Protein AF-A0A7W1YRI6-F1 (afdb_monomer)

Foldseek 3Di:
DVVVVVVVVVVVVLVVLVVLLVCCVVPVVVQDLVNLLVLLLVLLVVDDLVLQLVLQLVLLVPDDLVLLLVLLVLLVVLCVDPVFQAPLNDPPDDSSRCSHSNNSSSSLSRCCVRPVVCLCSSLVDPSSSSSSSSSSSSSSVVVSVVVVD

pLDDT: mean 86.45, std 10.52, range [52.06, 96.81]

Radius of gyration: 15.89 Å; Cα contacts (8 Å, |Δi|>4): 171; chains: 1; bounding box: 41×39×46 Å

Solvent-accessible surface area (backbone atoms only — not comparable to full-atom values): 7850 Å² total; per-residue (Å²): 130,63,69,62,58,53,52,55,50,53,61,48,48,55,53,49,36,50,51,51,31,50,45,40,73,75,37,59,82,77,52,48,69,67,56,23,56,48,47,24,52,61,43,54,75,72,42,53,72,68,56,43,24,52,18,32,24,57,22,43,62,73,47,54,71,70,52,31,40,53,46,34,48,34,45,51,50,46,44,69,35,91,88,40,76,40,78,70,59,69,92,90,57,53,70,72,56,38,28,33,31,69,47,43,10,51,37,48,43,47,32,51,72,66,21,57,79,47,42,59,68,50,30,66,48,76,64,35,40,56,29,38,33,38,19,24,31,45,46,35,54,50,56,55,53,69,71,77,111

Mean predicted aligned error: 6.19 Å

Sequence (149 aa):
MDRLAQFLGQGNNQQQYQDFSQRYQQDPNSISDQEAAQRYRELASQASPQDLDQAHQQAFSQMPDQQRQQLAQQFQQAHQDPNIPWSGYPQNMTPQQAAQPQQLSQMATQAAQQAPSAVGSIFGSTGGKLAMAGAAAFLASKFLSNQNG

Structure (mmCIF, N/CA/C/O backbone):
data_AF-A0A7W1YRI6-F1
#
_entry.id   AF-A0A7W1YRI6-F1
#
loop_
_atom_site.group_PDB
_atom_site.id
_atom_site.type_symbol
_atom_site.label_atom_id
_atom_site.label_alt_id
_atom_site.label_comp_id
_atom_site.label_asym_id
_atom_site.label_entity_id
_atom_site.label_seq_id
_atom_site.pdbx_PDB_ins_code
_atom_site.Cartn_x
_atom_site.Cartn_y
_atom_site.Cartn_z
_atom_site.occupancy
_atom_site.B_iso_or_equiv
_atom_site.auth_seq_id
_atom_site.auth_comp_id
_atom_site.auth_asym_id
_atom_site.auth_atom_id
_atom_site.pdbx_PDB_model_num
ATOM 1 N N . MET A 1 1 ? -13.968 -27.338 19.646 1.00 52.06 1 MET A N 1
ATOM 2 C CA . MET A 1 1 ? -14.296 -26.103 20.406 1.00 52.06 1 MET A CA 1
ATOM 3 C C . MET A 1 1 ? -14.071 -24.856 19.531 1.00 52.06 1 MET A C 1
ATOM 5 O O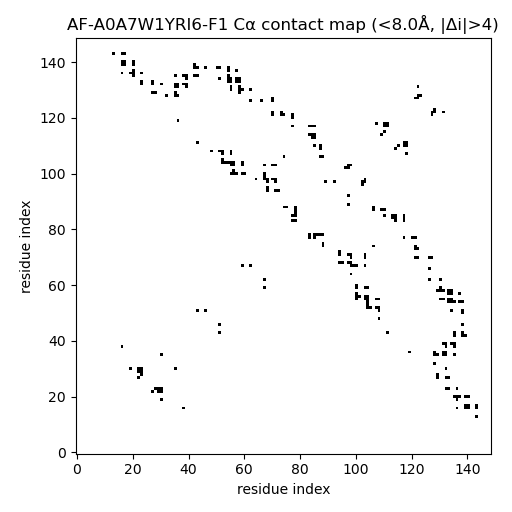 . MET A 1 1 ? -13.871 -23.761 20.032 1.00 52.06 1 MET A O 1
ATOM 9 N N . ASP A 1 2 ? -14.166 -24.995 18.206 1.00 62.03 2 ASP A N 1
ATOM 10 C CA . ASP A 1 2 ? -13.524 -24.079 17.249 1.00 62.03 2 ASP A CA 1
ATOM 11 C C . ASP A 1 2 ? -14.432 -22.952 16.736 1.00 62.03 2 ASP A C 1
ATOM 13 O O . ASP A 1 2 ? -13.959 -21.934 16.243 1.00 62.03 2 ASP A O 1
ATOM 17 N N . ARG A 1 3 ? -15.752 -23.079 16.910 1.00 62.38 3 ARG A N 1
ATOM 18 C CA . ARG A 1 3 ? -16.723 -22.077 16.431 1.00 62.38 3 ARG A CA 1
ATOM 19 C C . ARG A 1 3 ? -16.761 -20.806 17.286 1.00 62.38 3 ARG A C 1
ATOM 21 O O . ARG A 1 3 ? -17.119 -19.749 16.782 1.00 62.38 3 ARG A O 1
ATOM 28 N N . LEU A 1 4 ? -16.361 -20.897 18.556 1.00 61.34 4 LEU A N 1
ATOM 29 C CA . LEU A 1 4 ? -16.308 -19.751 19.471 1.00 61.34 4 LEU A CA 1
ATOM 30 C C . LEU A 1 4 ? -15.085 -18.860 19.194 1.00 61.34 4 LEU A C 1
ATOM 32 O O . LEU A 1 4 ? -15.207 -17.640 19.221 1.00 61.34 4 LEU A O 1
ATOM 36 N N . ALA A 1 5 ? -13.936 -19.455 18.847 1.00 58.41 5 ALA A N 1
ATOM 37 C CA . ALA A 1 5 ? -12.730 -18.719 18.458 1.00 58.41 5 ALA A CA 1
ATOM 38 C C . ALA A 1 5 ? -12.899 -17.999 17.108 1.00 58.41 5 ALA A C 1
ATOM 40 O O . ALA A 1 5 ? -12.434 -16.875 16.941 1.00 58.41 5 ALA A O 1
ATOM 41 N N . GLN A 1 6 ? -13.619 -18.614 16.167 1.00 54.41 6 GLN A N 1
ATOM 42 C CA . GLN A 1 6 ? -13.890 -18.031 14.853 1.00 54.41 6 GLN A CA 1
ATOM 43 C C . GLN A 1 6 ? -14.874 -16.847 14.922 1.00 54.41 6 GLN A C 1
ATOM 45 O O . GLN A 1 6 ? -14.684 -15.857 14.221 1.00 54.41 6 GLN A O 1
ATOM 50 N N . PHE A 1 7 ? -15.865 -16.897 15.822 1.00 54.06 7 PHE A N 1
ATOM 51 C CA . PHE A 1 7 ? -16.789 -15.782 16.062 1.00 54.06 7 PHE A CA 1
ATOM 52 C C . PHE A 1 7 ? -16.119 -14.616 16.814 1.00 54.06 7 PHE A C 1
ATOM 54 O O . PHE A 1 7 ? -16.311 -13.458 16.444 1.00 54.06 7 PHE A O 1
ATOM 61 N N . LEU A 1 8 ? -15.260 -14.904 17.808 1.00 57.44 8 LEU A N 1
ATOM 62 C CA . LEU A 1 8 ? -14.449 -13.870 18.471 1.00 57.44 8 LEU A CA 1
ATOM 63 C C . LEU A 1 8 ? -13.420 -13.237 17.521 1.00 57.44 8 LEU A C 1
ATOM 65 O O . LEU A 1 8 ? -13.179 -12.037 17.604 1.00 57.44 8 LEU A O 1
ATOM 69 N N . GLY A 1 9 ? -12.825 -14.019 16.616 1.00 56.84 9 GLY A N 1
ATOM 70 C CA . GLY A 1 9 ? -11.873 -13.518 15.622 1.00 56.84 9 GLY A CA 1
ATOM 71 C C . GLY A 1 9 ? -12.521 -12.604 14.580 1.00 56.84 9 GLY A C 1
ATOM 72 O O . GLY A 1 9 ? -11.946 -11.580 14.226 1.00 56.84 9 GLY A O 1
ATOM 73 N N . GLN A 1 10 ? -13.738 -12.919 14.126 1.00 56.53 10 GLN A N 1
ATOM 74 C CA . GLN A 1 10 ? -14.424 -12.145 13.087 1.00 56.53 10 GLN A CA 1
ATOM 75 C C . GLN A 1 10 ? -14.938 -10.783 13.588 1.00 56.53 10 GLN A C 1
ATOM 77 O O . GLN A 1 10 ? -14.731 -9.777 12.910 1.00 56.53 10 GLN A O 1
ATOM 82 N N . GLY A 1 11 ? -15.521 -10.727 14.793 1.00 59.94 11 GLY A N 1
ATOM 83 C CA . GLY A 1 11 ? -15.928 -9.458 15.417 1.00 59.94 11 GLY A CA 1
ATOM 84 C C . GLY A 1 11 ? -14.739 -8.564 15.792 1.00 59.94 11 GLY A C 1
ATOM 85 O O . GLY A 1 11 ? -14.805 -7.344 15.656 1.00 59.94 11 GLY A O 1
ATOM 86 N N . ASN A 1 12 ? -13.614 -9.169 16.185 1.00 72.25 12 ASN A N 1
ATOM 87 C CA . ASN A 1 12 ? -12.369 -8.453 16.467 1.00 72.25 12 ASN A CA 1
ATOM 88 C C . ASN A 1 12 ? -11.737 -7.881 15.180 1.00 72.25 12 ASN A C 1
ATOM 90 O O . ASN A 1 12 ? -11.271 -6.744 15.168 1.00 72.25 12 ASN A O 1
ATOM 94 N N . ASN A 1 13 ? -11.788 -8.614 14.063 1.00 79.69 13 ASN A N 1
ATOM 95 C CA . ASN A 1 13 ? -11.229 -8.146 12.791 1.00 79.69 13 ASN A CA 1
ATOM 96 C C . ASN A 1 13 ? -11.964 -6.919 12.232 1.00 79.69 13 ASN A C 1
ATOM 98 O O . ASN A 1 13 ? -11.316 -6.000 11.739 1.00 79.69 13 ASN A O 1
ATOM 102 N N . GLN A 1 14 ? -13.296 -6.853 12.345 1.00 84.12 14 GLN A N 1
ATOM 103 C CA . GLN A 1 14 ? -14.052 -5.668 11.918 1.00 84.12 14 GLN A CA 1
ATOM 104 C C . GLN A 1 14 ? -13.648 -4.414 12.705 1.00 84.12 14 GLN A C 1
ATOM 106 O O . GLN A 1 14 ? -13.388 -3.371 12.105 1.00 84.12 14 GLN A O 1
ATOM 111 N N . GLN A 1 15 ? -13.545 -4.523 14.034 1.00 87.88 15 GLN A N 1
ATOM 112 C CA . GLN A 1 15 ? -13.106 -3.417 14.891 1.00 87.88 15 GLN A CA 1
ATOM 113 C C . GLN A 1 15 ? -11.680 -2.974 14.549 1.00 87.88 15 GLN A C 1
ATOM 115 O O . GLN A 1 15 ? -11.409 -1.779 14.456 1.00 87.88 15 GLN A O 1
ATOM 120 N N . GLN A 1 16 ? -10.785 -3.927 14.285 1.00 90.38 16 GLN A N 1
ATOM 121 C CA . GLN A 1 16 ? -9.415 -3.640 13.866 1.00 90.38 16 GLN A CA 1
ATOM 122 C C . GLN A 1 16 ? -9.332 -2.934 12.506 1.00 90.38 16 GLN A C 1
ATOM 124 O O . GLN A 1 16 ? -8.520 -2.029 12.338 1.00 90.38 16 GLN A O 1
ATOM 129 N N . TYR A 1 17 ? -10.155 -3.322 11.527 1.00 92.69 17 TYR A N 1
ATOM 130 C CA . TYR A 1 17 ? -10.203 -2.648 10.224 1.00 92.69 17 TYR A CA 1
ATOM 131 C C . TYR A 1 17 ? -10.761 -1.232 10.335 1.00 92.69 17 TYR A C 1
ATOM 133 O O . TYR A 1 17 ? -10.270 -0.321 9.665 1.00 92.69 17 TYR A O 1
ATOM 141 N N . GLN A 1 18 ? -11.751 -1.037 11.206 1.00 92.25 18 GLN A N 1
ATOM 142 C CA . GLN A 1 18 ? -12.295 0.279 11.495 1.00 92.25 18 GLN A CA 1
ATOM 143 C C . GLN A 1 18 ? -11.234 1.181 12.140 1.00 92.25 18 GLN A C 1
ATOM 145 O O . GLN A 1 18 ? -10.978 2.257 11.602 1.00 92.25 18 GLN A O 1
ATOM 150 N N . ASP A 1 19 ? -10.568 0.724 13.207 1.00 94.06 19 ASP A N 1
ATOM 151 C CA . ASP A 1 19 ? -9.467 1.445 13.871 1.00 94.06 19 ASP A CA 1
ATOM 152 C C . ASP A 1 19 ? -8.352 1.811 12.884 1.00 94.06 19 ASP A C 1
ATOM 154 O O . ASP A 1 19 ? -7.983 2.979 12.757 1.00 94.06 19 ASP A O 1
ATOM 158 N N . PHE A 1 20 ? -7.886 0.833 12.104 1.00 94.56 20 PHE A N 1
ATOM 159 C CA . PHE A 1 20 ? -6.854 1.037 11.093 1.00 94.56 20 PHE A CA 1
ATOM 160 C C . PHE A 1 20 ? -7.246 2.116 10.075 1.00 94.56 20 PHE A C 1
ATOM 162 O O . PHE A 1 20 ? -6.470 3.035 9.810 1.00 94.56 20 PHE A O 1
ATOM 169 N N . SER A 1 21 ? -8.460 2.031 9.516 1.00 93.12 21 SER A N 1
ATOM 170 C CA . SER A 1 21 ? -8.941 3.000 8.524 1.00 93.12 21 SER A CA 1
ATOM 171 C C . SER A 1 21 ? -9.062 4.414 9.103 1.00 93.12 21 SER A C 1
ATOM 173 O O . SER A 1 21 ? -8.704 5.379 8.430 1.00 93.12 21 SER A O 1
ATOM 175 N N . GLN A 1 22 ? -9.500 4.542 10.360 1.00 94.12 22 GLN A N 1
ATOM 176 C CA . GLN A 1 22 ? -9.627 5.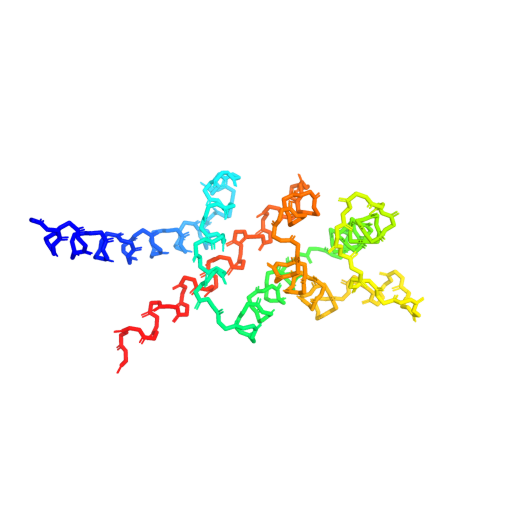825 11.053 1.00 94.12 22 GLN A CA 1
ATOM 177 C C . GLN A 1 22 ? -8.260 6.435 11.354 1.00 94.12 22 GLN A C 1
ATOM 179 O O . GLN A 1 22 ? -8.035 7.606 11.051 1.00 94.12 22 GLN A O 1
ATOM 184 N N . ARG A 1 23 ? -7.331 5.641 11.895 1.00 94.75 23 ARG A N 1
ATOM 185 C CA . ARG A 1 23 ? -5.958 6.079 12.172 1.00 94.75 23 ARG A CA 1
ATOM 186 C C . ARG A 1 23 ? -5.242 6.507 10.901 1.00 94.75 23 ARG A C 1
ATOM 188 O O . ARG A 1 23 ? -4.637 7.572 10.891 1.00 94.75 23 ARG A O 1
ATOM 195 N N . TYR A 1 24 ? -5.385 5.747 9.814 1.00 92.56 24 TYR A N 1
ATOM 196 C CA . TYR A 1 24 ? -4.821 6.126 8.520 1.00 92.56 24 TYR A CA 1
ATOM 197 C C . TYR A 1 24 ? -5.380 7.462 8.010 1.00 92.56 24 TYR A C 1
ATOM 199 O O . TYR A 1 24 ? -4.625 8.284 7.504 1.00 92.56 24 TYR A O 1
ATOM 207 N N . GLN A 1 25 ? -6.687 7.702 8.150 1.00 91.31 25 GLN A N 1
ATOM 208 C CA . GLN A 1 25 ? -7.305 8.968 7.734 1.00 91.31 25 GLN A CA 1
ATOM 209 C C . GLN A 1 25 ? -6.859 10.163 8.588 1.00 91.31 25 GLN A C 1
ATOM 211 O O . GLN A 1 25 ? -6.743 11.269 8.065 1.00 91.31 25 GLN A O 1
ATOM 216 N N . GLN A 1 26 ? -6.638 9.958 9.889 1.00 93.62 26 GLN A N 1
ATOM 217 C CA . GLN A 1 26 ? -6.194 11.011 10.808 1.00 93.62 26 GLN A CA 1
ATOM 218 C C . GLN A 1 26 ? -4.710 11.340 10.627 1.00 93.62 26 GLN A C 1
ATOM 220 O O . GLN A 1 26 ? -4.345 12.507 10.506 1.00 93.62 26 GLN A O 1
ATOM 225 N N . ASP A 1 27 ? -3.866 10.311 10.612 1.00 92.06 27 ASP A N 1
ATOM 226 C CA . ASP A 1 27 ? -2.432 10.419 10.382 1.00 92.06 27 ASP A CA 1
ATOM 227 C C . ASP A 1 27 ? -1.916 9.138 9.706 1.00 92.06 27 ASP A C 1
ATOM 229 O O . ASP A 1 27 ? -1.678 8.130 10.382 1.00 92.06 27 ASP A O 1
ATOM 233 N N . PRO A 1 28 ? -1.677 9.163 8.382 1.00 88.56 28 PRO A N 1
ATOM 234 C CA . PRO A 1 28 ? -1.107 8.034 7.653 1.00 88.56 28 PRO A CA 1
ATOM 235 C C . PRO A 1 28 ? 0.226 7.533 8.222 1.00 88.56 28 PRO A C 1
ATOM 237 O O . PRO A 1 28 ? 0.541 6.354 8.075 1.00 88.56 28 PRO A O 1
ATOM 240 N N . ASN A 1 29 ? 1.002 8.401 8.885 1.00 89.25 29 ASN A N 1
ATOM 241 C CA . ASN A 1 29 ? 2.297 8.041 9.469 1.00 89.25 29 ASN A CA 1
ATOM 242 C C . ASN A 1 29 ? 2.161 7.315 10.814 1.00 89.25 29 ASN A C 1
ATOM 244 O O . ASN A 1 29 ? 3.128 6.719 11.287 1.00 89.25 29 ASN A O 1
ATOM 248 N N . SER A 1 30 ? 0.972 7.333 11.424 1.00 90.81 30 SER A N 1
ATOM 249 C CA . SER A 1 30 ? 0.672 6.562 12.637 1.00 90.81 30 SER A CA 1
ATOM 250 C C . SER A 1 30 ? 0.568 5.057 12.373 1.00 90.81 30 SER A C 1
ATOM 252 O O . SER A 1 30 ? 0.535 4.255 13.313 1.00 90.81 30 SER A O 1
ATOM 254 N N . ILE A 1 31 ? 0.492 4.665 11.099 1.00 92.75 31 ILE A N 1
ATOM 255 C CA . ILE A 1 31 ? 0.450 3.277 10.663 1.00 92.75 31 ILE A CA 1
ATOM 256 C C . ILE A 1 31 ? 1.877 2.783 10.449 1.00 92.75 31 ILE A C 1
ATOM 258 O O . ILE A 1 31 ? 2.615 3.306 9.616 1.00 92.75 31 ILE A O 1
ATOM 262 N N . SER A 1 32 ? 2.261 1.739 11.184 1.00 90.69 32 SER A N 1
ATOM 263 C CA . SER A 1 32 ? 3.575 1.121 10.993 1.00 90.69 32 SER A CA 1
ATOM 264 C C . SER A 1 32 ? 3.652 0.357 9.669 1.00 90.69 32 SER A C 1
ATOM 266 O O . SER A 1 32 ? 2.661 -0.195 9.192 1.00 90.69 32 SER A O 1
ATOM 268 N N . ASP A 1 33 ? 4.856 0.234 9.111 1.00 87.44 33 ASP A N 1
ATOM 269 C CA . ASP A 1 33 ? 5.096 -0.525 7.875 1.00 87.44 33 ASP A CA 1
ATOM 270 C C . ASP A 1 33 ? 4.605 -1.976 7.965 1.00 87.44 33 ASP A C 1
ATOM 272 O O . ASP A 1 33 ? 4.039 -2.522 7.017 1.00 87.44 33 ASP A O 1
ATOM 276 N N . GLN A 1 34 ? 4.831 -2.606 9.121 1.00 88.81 34 GLN A N 1
ATOM 277 C CA . GLN A 1 34 ? 4.426 -3.986 9.379 1.00 88.81 34 GLN A CA 1
ATOM 278 C C . GLN A 1 34 ? 2.903 -4.113 9.412 1.00 88.81 34 GLN A C 1
ATOM 280 O O . GLN A 1 34 ? 2.354 -5.029 8.799 1.00 88.81 34 GLN A O 1
ATOM 285 N N . GLU A 1 35 ? 2.227 -3.168 10.069 1.00 91.62 35 GLU A N 1
ATOM 286 C CA . GLU A 1 35 ? 0.767 -3.104 10.122 1.00 91.62 35 GLU A CA 1
ATOM 287 C C . GLU A 1 35 ? 0.180 -2.860 8.725 1.00 91.62 35 GLU A C 1
ATOM 289 O O . GLU A 1 35 ? -0.691 -3.615 8.295 1.00 91.62 35 GLU A O 1
ATOM 294 N N . ALA A 1 36 ? 0.707 -1.892 7.967 1.00 91.44 36 ALA A N 1
ATOM 295 C CA . ALA A 1 36 ? 0.279 -1.612 6.597 1.00 91.44 36 ALA A CA 1
ATOM 296 C C . ALA A 1 36 ? 0.391 -2.849 5.693 1.00 91.44 36 ALA A C 1
ATOM 298 O O . ALA A 1 36 ? -0.577 -3.227 5.034 1.00 91.44 36 ALA A O 1
ATOM 299 N N . ALA A 1 37 ? 1.549 -3.519 5.696 1.00 89.12 37 ALA A N 1
ATOM 300 C CA . ALA A 1 37 ? 1.779 -4.712 4.886 1.00 89.12 37 ALA A CA 1
ATOM 301 C C . ALA A 1 37 ? 0.906 -5.900 5.326 1.00 89.12 37 ALA A C 1
ATOM 303 O O . ALA A 1 37 ? 0.452 -6.688 4.492 1.00 89.12 37 ALA A O 1
ATOM 304 N N . GLN A 1 38 ? 0.662 -6.055 6.631 1.00 90.25 38 GLN A N 1
ATOM 305 C CA . GLN A 1 38 ? -0.241 -7.080 7.146 1.00 90.25 38 GLN A CA 1
ATOM 306 C C . GLN A 1 38 ? -1.683 -6.825 6.694 1.00 90.25 38 GLN A C 1
ATOM 308 O O . GLN A 1 38 ? -2.268 -7.701 6.056 1.00 90.25 38 GLN A O 1
ATOM 313 N N . ARG A 1 39 ? -2.231 -5.630 6.952 1.00 93.06 39 ARG A N 1
ATOM 314 C CA . ARG A 1 39 ? -3.612 -5.276 6.582 1.00 93.06 39 ARG A CA 1
ATOM 315 C C . ARG A 1 39 ? -3.836 -5.329 5.084 1.00 93.06 39 ARG A C 1
ATOM 317 O O . ARG A 1 39 ? -4.853 -5.855 4.641 1.00 93.06 39 ARG A O 1
ATOM 324 N N . TYR A 1 40 ? -2.866 -4.851 4.311 1.00 92.94 40 TYR A N 1
ATOM 325 C CA . TYR A 1 40 ? -2.906 -4.948 2.863 1.00 92.94 40 TYR A CA 1
ATOM 326 C C . TYR A 1 40 ? -3.033 -6.403 2.401 1.00 92.94 40 TYR A C 1
ATOM 328 O O . TYR A 1 40 ? -3.952 -6.708 1.653 1.00 92.94 40 TYR A O 1
ATOM 336 N N . ARG A 1 41 ? -2.186 -7.325 2.884 1.00 89.88 41 ARG A N 1
ATOM 337 C CA . ARG A 1 41 ? -2.267 -8.748 2.497 1.00 89.88 41 ARG A CA 1
ATOM 338 C C . ARG A 1 41 ? 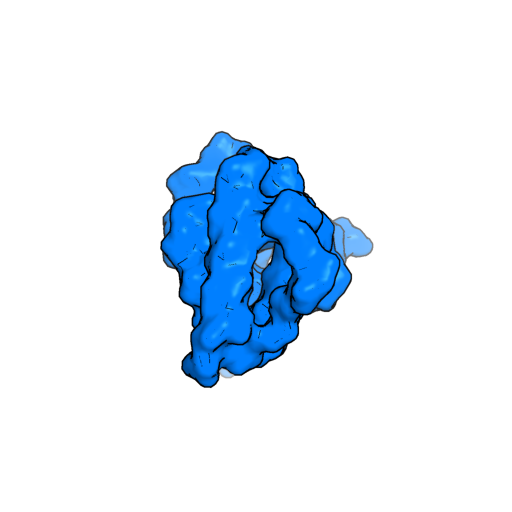-3.584 -9.397 2.917 1.00 89.88 41 ARG A C 1
ATOM 340 O O . ARG A 1 41 ? -4.186 -10.109 2.117 1.00 89.88 41 ARG A O 1
ATOM 347 N N . GLU A 1 42 ? -4.033 -9.144 4.147 1.00 91.44 42 GLU A N 1
ATOM 348 C CA . GLU A 1 42 ? -5.299 -9.670 4.672 1.00 91.44 42 GLU A CA 1
ATOM 349 C C . GLU A 1 42 ? -6.480 -9.252 3.788 1.00 91.44 42 GLU A C 1
ATOM 351 O O . GLU A 1 42 ? -7.264 -1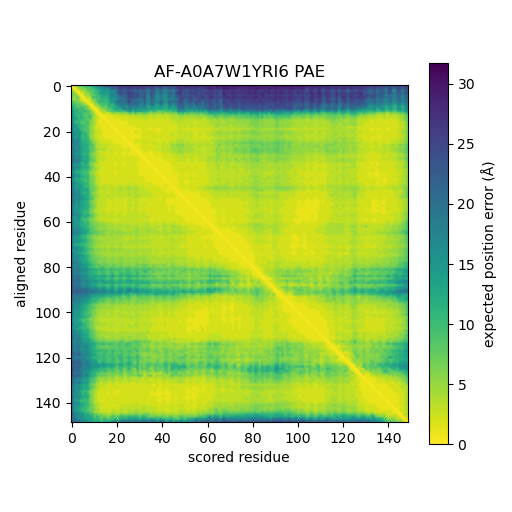0.098 3.357 1.00 91.44 42 GLU A O 1
ATOM 356 N N . LEU A 1 43 ? -6.588 -7.961 3.474 1.00 92.94 43 LEU A N 1
ATOM 357 C CA . LEU A 1 43 ? -7.709 -7.410 2.713 1.00 92.94 43 LEU A CA 1
ATOM 358 C C . LEU A 1 43 ? -7.593 -7.696 1.213 1.00 92.94 43 LEU A C 1
ATOM 360 O O . LEU A 1 43 ? -8.587 -8.054 0.589 1.00 92.94 43 LEU A O 1
ATOM 364 N N . ALA A 1 44 ? -6.393 -7.611 0.634 1.00 91.81 44 ALA A N 1
ATOM 365 C CA . ALA A 1 44 ? -6.165 -7.912 -0.778 1.00 91.81 44 ALA A CA 1
ATOM 366 C C . ALA A 1 44 ? -6.475 -9.378 -1.112 1.00 91.81 44 ALA A C 1
ATOM 368 O O . ALA A 1 44 ? -6.987 -9.651 -2.191 1.00 91.81 44 ALA A O 1
ATOM 369 N N . SER A 1 45 ? -6.233 -10.312 -0.182 1.00 90.06 45 SER A N 1
ATOM 370 C CA . SER A 1 45 ? -6.574 -11.732 -0.373 1.00 90.06 45 SER A CA 1
ATOM 371 C C . SER A 1 45 ? -8.082 -12.013 -0.433 1.00 90.06 45 SER A C 1
ATOM 373 O O . SER A 1 45 ? -8.494 -13.049 -0.948 1.00 90.06 45 SER A O 1
ATOM 375 N N . GLN A 1 46 ? -8.899 -11.094 0.090 1.00 90.38 46 GLN A N 1
ATOM 376 C CA . GLN A 1 46 ? -10.361 -11.195 0.137 1.00 90.38 46 GLN A CA 1
ATOM 377 C C . GLN A 1 46 ? -11.045 -10.289 -0.897 1.00 90.38 46 GLN A C 1
ATOM 379 O O . GLN A 1 46 ? -12.234 -10.450 -1.168 1.00 90.38 46 GLN A O 1
ATOM 384 N N . ALA A 1 47 ? -10.316 -9.321 -1.455 1.00 92.69 47 ALA A N 1
ATOM 385 C CA . ALA A 1 47 ? -10.833 -8.360 -2.415 1.00 92.69 47 ALA A CA 1
ATOM 386 C C . ALA A 1 47 ? -11.003 -8.986 -3.804 1.00 92.69 47 ALA A C 1
ATOM 388 O O . ALA A 1 47 ? -10.195 -9.806 -4.246 1.00 92.69 47 ALA A O 1
ATOM 389 N N . SER A 1 48 ? -12.027 -8.545 -4.537 1.00 94.25 48 SER A N 1
ATOM 390 C CA . SER A 1 48 ? -12.092 -8.825 -5.971 1.00 94.25 48 SER A CA 1
ATOM 391 C C . SER A 1 48 ? -10.953 -8.091 -6.706 1.00 94.25 48 SER A C 1
ATOM 393 O O . SER A 1 48 ? -10.503 -7.039 -6.237 1.00 94.25 48 SER A O 1
ATOM 395 N N . PRO A 1 49 ? -10.494 -8.572 -7.879 1.00 92.44 49 PRO A N 1
ATOM 396 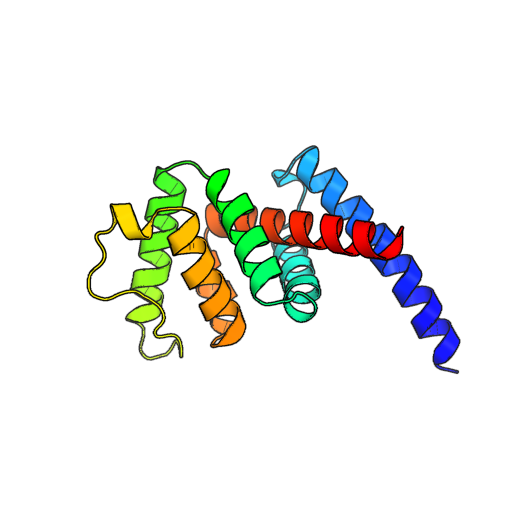C CA . PRO A 1 49 ? -9.457 -7.877 -8.646 1.00 92.44 49 PRO A CA 1
ATOM 397 C C . PRO A 1 49 ? -9.822 -6.425 -8.979 1.00 92.44 49 PRO A C 1
ATOM 399 O O . PRO A 1 49 ? -8.957 -5.556 -8.969 1.00 92.44 49 PRO A O 1
ATOM 402 N N . GLN A 1 50 ? -11.106 -6.153 -9.227 1.00 95.00 50 GLN A N 1
ATOM 403 C CA . GLN A 1 50 ? -11.604 -4.805 -9.494 1.00 95.00 50 GLN A CA 1
ATOM 404 C C . GLN A 1 50 ? -11.518 -3.905 -8.253 1.00 95.00 50 GLN A C 1
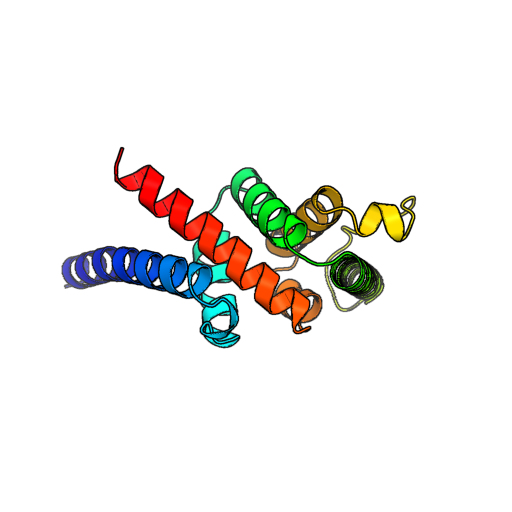ATOM 406 O O . GLN A 1 50 ? -11.119 -2.748 -8.361 1.00 95.00 50 GLN A O 1
ATOM 411 N N . ASP A 1 51 ? -11.858 -4.427 -7.073 1.00 95.81 51 ASP A N 1
ATOM 412 C CA . ASP A 1 51 ? -11.786 -3.658 -5.826 1.00 95.81 51 ASP A CA 1
ATOM 413 C C . ASP A 1 51 ? -10.346 -3.360 -5.430 1.00 95.81 51 ASP A C 1
ATOM 415 O O . ASP A 1 51 ? -10.048 -2.262 -4.961 1.00 95.81 51 ASP A O 1
ATOM 419 N N . LEU A 1 52 ? -9.456 -4.330 -5.641 1.00 95.12 52 LEU A N 1
ATOM 420 C CA . LEU A 1 52 ? -8.031 -4.173 -5.399 1.00 95.12 52 LEU A CA 1
ATOM 421 C C . LEU A 1 52 ? -7.417 -3.131 -6.346 1.00 95.12 52 LEU A C 1
ATOM 423 O O . LEU A 1 52 ? -6.670 -2.267 -5.889 1.00 95.12 52 LEU A O 1
ATOM 427 N N . ASP A 1 53 ? -7.775 -3.153 -7.632 1.00 96.19 53 ASP A N 1
ATOM 428 C CA . ASP A 1 53 ? -7.353 -2.126 -8.593 1.00 96.19 53 ASP A CA 1
ATOM 429 C C . ASP A 1 53 ? -7.858 -0.736 -8.204 1.00 96.19 53 ASP A C 1
ATOM 431 O O . ASP A 1 53 ? -7.069 0.206 -8.129 1.00 96.19 53 ASP A O 1
ATOM 435 N N . GLN A 1 54 ? -9.137 -0.615 -7.843 1.00 96.56 54 GLN A N 1
ATOM 436 C CA . GLN A 1 54 ? -9.702 0.649 -7.380 1.00 96.56 54 GLN A CA 1
ATOM 437 C C . GLN A 1 54 ? -8.990 1.164 -6.117 1.00 96.56 54 GLN A C 1
ATOM 439 O O . GLN A 1 54 ? -8.697 2.357 -6.011 1.00 96.56 54 GLN A O 1
ATOM 444 N N . ALA A 1 55 ? -8.672 0.273 -5.173 1.00 96.31 55 ALA A N 1
ATOM 445 C CA . ALA A 1 55 ? -7.946 0.614 -3.954 1.00 96.31 55 ALA A CA 1
ATOM 446 C C . ALA A 1 55 ? -6.544 1.159 -4.258 1.00 96.31 55 ALA A C 1
ATOM 448 O O . ALA A 1 55 ? -6.151 2.206 -3.738 1.00 96.31 55 ALA A O 1
ATOM 449 N N . HIS A 1 56 ? -5.806 0.479 -5.137 1.00 96.38 56 HIS A N 1
ATOM 450 C CA . HIS A 1 56 ? -4.501 0.935 -5.598 1.00 96.38 56 HIS A CA 1
ATOM 451 C C . HIS A 1 56 ? -4.589 2.274 -6.325 1.00 96.38 56 HIS A C 1
ATOM 453 O O . HIS A 1 56 ? -3.821 3.185 -6.025 1.00 96.38 56 HIS A O 1
ATOM 459 N N . GLN A 1 57 ? -5.539 2.423 -7.249 1.00 96.81 57 GLN A N 1
ATOM 460 C CA . GLN A 1 57 ? -5.719 3.654 -8.010 1.00 96.81 57 GLN A CA 1
ATOM 461 C C . GLN A 1 57 ? -5.989 4.838 -7.081 1.00 96.81 57 GLN A C 1
ATOM 463 O O . GLN A 1 57 ? -5.390 5.902 -7.254 1.00 96.81 57 GLN A O 1
ATOM 468 N N . GLN A 1 58 ? -6.843 4.654 -6.073 1.00 95.19 58 GLN A N 1
ATOM 469 C CA . GLN A 1 58 ? -7.158 5.687 -5.091 1.00 95.19 58 GLN A CA 1
ATOM 470 C C . GLN A 1 58 ? -5.942 6.049 -4.231 1.00 95.19 58 GLN A C 1
ATOM 472 O O . GLN A 1 58 ? -5.702 7.228 -3.961 1.00 95.19 58 GLN A O 1
ATOM 477 N N . ALA A 1 59 ? -5.147 5.058 -3.823 1.00 93.81 59 ALA A N 1
ATOM 478 C CA . ALA A 1 59 ? -3.922 5.291 -3.067 1.00 93.81 59 ALA A CA 1
ATOM 479 C C . ALA A 1 59 ? -2.875 6.046 -3.905 1.00 93.81 59 ALA A C 1
ATOM 481 O O . ALA A 1 59 ? -2.349 7.072 -3.478 1.00 93.81 59 ALA A O 1
ATOM 482 N N . PHE A 1 60 ? -2.627 5.606 -5.140 1.00 95.06 60 PHE A N 1
ATOM 483 C CA . PHE A 1 60 ? -1.662 6.243 -6.038 1.00 95.06 60 PHE A CA 1
ATOM 484 C C . PHE A 1 60 ? -2.116 7.625 -6.515 1.00 95.06 60 PHE A C 1
ATOM 486 O O . PHE A 1 60 ? -1.283 8.488 -6.783 1.00 95.06 60 PHE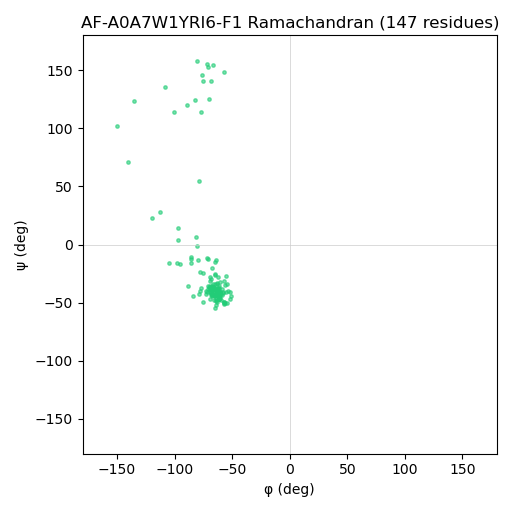 A O 1
ATOM 493 N N . SER A 1 61 ? -3.420 7.888 -6.589 1.00 94.94 61 SER A N 1
ATOM 494 C CA . SER A 1 61 ? -3.938 9.219 -6.938 1.00 94.94 61 SER A CA 1
ATOM 495 C C . SER A 1 61 ? -3.600 10.278 -5.887 1.00 94.94 61 SER A C 1
ATOM 497 O O . SER A 1 61 ? -3.464 11.446 -6.239 1.00 94.94 61 SER A O 1
ATOM 499 N N . GLN A 1 62 ? -3.408 9.868 -4.630 1.00 90.88 62 GLN A N 1
ATOM 500 C CA . GLN A 1 62 ? -3.009 10.744 -3.525 1.00 90.88 62 GLN A CA 1
ATOM 501 C C . GLN A 1 62 ? -1.488 10.941 -3.431 1.00 90.88 62 GLN A C 1
ATOM 503 O O . GLN A 1 62 ? -1.024 11.823 -2.712 1.00 90.88 62 GLN A O 1
ATOM 508 N N . MET A 1 63 ? -0.697 10.144 -4.156 1.00 90.19 63 MET A N 1
ATOM 509 C CA . MET A 1 63 ? 0.756 10.289 -4.171 1.00 90.19 63 MET A CA 1
ATOM 510 C C . MET A 1 63 ? 1.194 11.497 -5.016 1.00 90.19 63 MET A C 1
ATOM 512 O O . MET A 1 63 ? 0.671 11.696 -6.118 1.00 90.19 63 MET A O 1
ATOM 516 N N . PRO A 1 64 ? 2.219 12.251 -4.574 1.00 92.38 64 PRO A N 1
ATOM 517 C CA . PRO A 1 64 ? 2.888 13.247 -5.404 1.00 92.38 64 PRO A CA 1
ATOM 518 C C . PRO A 1 64 ? 3.460 12.639 -6.691 1.00 92.38 64 PRO A C 1
ATOM 520 O O . PRO A 1 64 ? 3.947 11.504 -6.689 1.00 92.38 64 PRO A O 1
ATOM 523 N N . ASP A 1 65 ? 3.504 13.428 -7.768 1.00 92.00 65 ASP A N 1
ATOM 524 C CA . ASP A 1 65 ? 4.007 12.997 -9.083 1.00 92.00 65 ASP A CA 1
ATOM 525 C C . ASP A 1 65 ? 5.384 12.337 -9.019 1.00 92.00 65 ASP A C 1
ATOM 527 O O . ASP A 1 65 ? 5.602 11.278 -9.607 1.00 92.00 65 ASP A O 1
ATOM 531 N N . GLN A 1 66 ? 6.305 12.923 -8.255 1.00 91.31 66 GLN A N 1
ATOM 532 C CA . GLN A 1 66 ? 7.655 12.389 -8.098 1.00 91.31 66 GLN A CA 1
ATOM 533 C C . GLN A 1 66 ? 7.652 10.991 -7.461 1.00 91.31 66 GLN A C 1
ATOM 535 O O . GLN A 1 66 ? 8.407 10.119 -7.889 1.00 91.31 66 GLN A O 1
ATOM 540 N N . GLN A 1 67 ? 6.788 10.744 -6.471 1.00 91.25 67 GLN A N 1
ATOM 541 C CA . GLN A 1 67 ? 6.694 9.425 -5.843 1.00 91.25 67 GLN A CA 1
ATOM 542 C C . GLN A 1 67 ? 6.069 8.401 -6.797 1.00 91.25 67 GLN A C 1
ATOM 544 O O . GLN A 1 67 ? 6.514 7.255 -6.840 1.00 91.25 67 GLN A O 1
ATOM 549 N N . ARG A 1 68 ? 5.088 8.809 -7.613 1.00 92.94 68 ARG A N 1
ATOM 550 C CA . ARG A 1 68 ? 4.522 7.950 -8.663 1.00 92.94 68 ARG A CA 1
ATOM 551 C C . ARG A 1 68 ? 5.554 7.562 -9.717 1.00 92.94 68 ARG A C 1
ATOM 553 O O . ARG A 1 68 ? 5.606 6.406 -10.126 1.00 92.94 68 ARG A O 1
ATOM 560 N N . GLN A 1 69 ? 6.406 8.500 -10.125 1.00 92.81 69 GLN A N 1
ATOM 561 C CA . GLN A 1 69 ? 7.505 8.228 -11.056 1.00 92.81 69 GLN A CA 1
ATOM 562 C C . GLN A 1 69 ? 8.521 7.246 -10.465 1.00 92.81 69 GLN A C 1
ATOM 564 O O . GLN A 1 69 ? 8.928 6.306 -11.144 1.00 92.81 69 GLN A O 1
ATOM 569 N N . GLN A 1 70 ? 8.892 7.415 -9.193 1.00 91.56 70 GLN A N 1
ATOM 570 C CA . GLN A 1 70 ? 9.756 6.464 -8.487 1.00 91.56 70 GLN A CA 1
ATOM 571 C C . GLN A 1 70 ? 9.114 5.077 -8.376 1.00 91.56 70 GLN A C 1
ATOM 573 O O . GLN A 1 70 ? 9.799 4.063 -8.494 1.00 91.56 70 GLN A O 1
ATOM 578 N N . LEU A 1 71 ? 7.800 5.005 -8.162 1.00 91.31 71 LEU A N 1
ATOM 579 C CA . LEU A 1 71 ? 7.079 3.736 -8.131 1.00 91.31 71 LEU A CA 1
ATOM 580 C C . LEU A 1 71 ? 7.049 3.064 -9.511 1.00 91.31 71 LEU A C 1
ATOM 582 O O . LEU A 1 71 ? 7.326 1.872 -9.612 1.00 91.31 71 LEU A O 1
ATOM 586 N N . ALA A 1 72 ? 6.809 3.821 -10.584 1.00 92.44 72 ALA A N 1
ATOM 587 C CA . ALA A 1 72 ? 6.888 3.301 -11.950 1.00 92.44 72 ALA A CA 1
ATOM 588 C C . ALA A 1 72 ? 8.283 2.735 -12.273 1.00 92.44 72 ALA A C 1
ATOM 590 O O . ALA A 1 72 ? 8.386 1.694 -12.918 1.00 92.44 72 ALA A O 1
ATOM 591 N N . GLN A 1 73 ? 9.352 3.375 -11.788 1.00 91.06 73 GLN A N 1
ATOM 592 C CA . GLN A 1 73 ? 10.720 2.862 -11.920 1.00 91.06 73 GLN A CA 1
ATOM 593 C C . GLN A 1 73 ? 10.933 1.560 -11.132 1.00 91.06 73 GLN A C 1
ATOM 595 O O . GLN A 1 73 ? 11.558 0.643 -11.655 1.00 91.06 73 GLN A O 1
ATOM 600 N N . GLN A 1 74 ? 10.386 1.440 -9.915 1.00 90.38 74 GLN A N 1
ATOM 601 C CA . GLN A 1 74 ? 10.449 0.196 -9.127 1.00 90.38 74 GLN A CA 1
ATOM 602 C C . GLN A 1 74 ? 9.745 -0.961 -9.844 1.00 90.38 74 GLN A C 1
ATOM 604 O O . GLN A 1 74 ? 10.301 -2.054 -9.932 1.00 90.38 74 GLN A O 1
ATOM 609 N N . PHE A 1 75 ? 8.564 -0.719 -10.423 1.00 90.75 75 PHE A N 1
ATOM 610 C CA . PHE A 1 75 ? 7.909 -1.711 -11.276 1.00 90.75 75 PHE A CA 1
ATOM 611 C C . PHE A 1 75 ? 8.794 -2.075 -12.472 1.00 90.75 75 PHE A C 1
ATOM 613 O O . PHE A 1 75 ? 9.040 -3.248 -12.716 1.00 90.75 75 PHE A O 1
ATOM 620 N N . GLN A 1 76 ? 9.354 -1.098 -13.183 1.00 91.00 76 GLN A N 1
ATOM 621 C CA . GLN A 1 76 ? 10.235 -1.378 -14.318 1.00 91.00 76 GLN A CA 1
ATOM 622 C C . GLN A 1 76 ? 11.448 -2.244 -13.930 1.00 91.00 76 GLN A C 1
ATOM 624 O O . GLN A 1 76 ? 11.806 -3.160 -14.665 1.00 91.00 76 GLN A O 1
ATOM 629 N N . GLN A 1 77 ? 12.061 -1.980 -12.774 1.00 89.50 77 GLN A N 1
ATOM 630 C CA . GLN A 1 77 ? 13.171 -2.778 -12.250 1.00 89.50 77 GLN A CA 1
ATOM 631 C C . GLN A 1 77 ? 12.728 -4.202 -11.911 1.00 89.50 77 GLN A C 1
ATOM 633 O O . GLN A 1 77 ? 13.394 -5.155 -12.304 1.00 89.50 77 GLN A O 1
ATOM 638 N N . ALA A 1 78 ? 11.576 -4.357 -11.256 1.00 87.69 78 ALA A N 1
ATOM 639 C CA . ALA A 1 78 ? 11.036 -5.670 -10.923 1.00 87.69 78 ALA A CA 1
ATOM 640 C C . ALA A 1 78 ? 10.692 -6.506 -12.164 1.00 87.69 78 ALA A C 1
ATOM 642 O O . ALA A 1 78 ? 10.853 -7.717 -12.141 1.00 87.69 78 ALA A O 1
ATOM 643 N N . HIS A 1 79 ? 10.266 -5.866 -13.256 1.00 88.19 79 HIS A N 1
ATOM 644 C CA . HIS A 1 79 ? 10.048 -6.535 -14.542 1.00 88.19 79 HIS A CA 1
ATOM 645 C C . HIS A 1 79 ? 11.337 -7.081 -15.166 1.00 88.19 79 HIS A C 1
ATOM 647 O O . HIS A 1 79 ? 11.311 -8.080 -15.878 1.00 88.19 79 HIS A O 1
ATOM 653 N N . GLN A 1 80 ? 12.453 -6.381 -14.955 1.00 88.38 80 GLN A N 1
ATOM 654 C CA . GLN A 1 80 ? 13.754 -6.732 -15.524 1.00 88.38 80 GLN A CA 1
ATOM 655 C C . GLN A 1 80 ? 14.513 -7.751 -14.670 1.00 88.38 80 GLN A C 1
ATOM 657 O O . GLN A 1 80 ? 15.473 -8.346 -15.159 1.00 88.38 80 GLN A O 1
ATOM 662 N N . ASP A 1 81 ? 14.113 -7.946 -13.412 1.00 87.75 81 ASP A N 1
ATOM 663 C CA . ASP A 1 81 ? 14.748 -8.901 -12.512 1.00 87.75 81 ASP A CA 1
ATOM 664 C C . ASP A 1 81 ? 14.301 -10.337 -12.848 1.00 87.75 81 ASP A C 1
ATOM 666 O O . ASP A 1 81 ? 13.137 -10.685 -12.636 1.00 87.75 81 ASP A O 1
ATOM 670 N N . PRO A 1 82 ? 15.209 -11.214 -13.317 1.00 85.25 82 PRO A N 1
ATOM 671 C CA . PRO A 1 82 ? 14.868 -12.596 -13.650 1.00 85.25 82 PRO A CA 1
ATOM 672 C C . PRO A 1 82 ? 14.435 -13.432 -12.434 1.00 85.25 82 PRO A C 1
ATOM 674 O O . PRO A 1 82 ? 13.878 -14.515 -12.612 1.00 85.25 82 PRO A O 1
ATOM 677 N N . ASN A 1 83 ? 14.684 -12.965 -11.206 1.00 86.44 83 ASN A N 1
ATOM 678 C CA . ASN A 1 83 ? 14.265 -13.641 -9.977 1.00 86.44 83 ASN A CA 1
ATOM 679 C C . ASN A 1 83 ? 12.837 -13.276 -9.553 1.00 86.44 83 ASN A C 1
ATOM 681 O O . ASN A 1 83 ? 12.288 -13.906 -8.645 1.00 86.44 83 ASN A O 1
ATOM 685 N N . ILE A 1 84 ? 12.232 -12.265 -10.180 1.00 83.25 84 ILE A N 1
ATOM 686 C CA . ILE A 1 84 ? 10.873 -11.829 -9.891 1.00 83.25 84 ILE A CA 1
ATOM 687 C C . ILE A 1 84 ? 9.943 -12.402 -10.972 1.00 83.25 84 ILE A C 1
ATOM 689 O O . ILE A 1 84 ? 10.031 -12.012 -12.134 1.00 83.25 84 ILE A O 1
ATOM 693 N N . PRO A 1 85 ? 9.015 -13.314 -10.626 1.00 81.12 85 PRO A N 1
ATOM 694 C CA . PRO A 1 85 ? 8.106 -13.929 -11.591 1.00 81.12 85 PRO A CA 1
ATOM 695 C C . PRO A 1 85 ? 6.942 -12.987 -11.946 1.00 81.12 85 PRO A C 1
ATOM 697 O O . PRO A 1 85 ? 5.774 -13.336 -11.797 1.00 81.12 85 PRO A O 1
ATOM 700 N N . TRP A 1 86 ? 7.245 -11.766 -12.389 1.00 85.94 86 TRP A N 1
ATOM 701 C CA . TRP A 1 86 ? 6.257 -10.759 -12.766 1.00 85.94 86 TRP A CA 1
ATOM 702 C C . TRP A 1 86 ? 6.644 -10.080 -14.080 1.00 85.94 86 TRP A C 1
ATOM 704 O O . TRP A 1 86 ? 7.713 -9.494 -14.212 1.00 85.94 86 TRP A O 1
ATOM 714 N N . SER A 1 87 ? 5.741 -10.127 -15.060 1.00 79.88 87 SER A N 1
ATOM 715 C CA . SER A 1 87 ? 5.968 -9.590 -16.410 1.00 79.88 87 SER A CA 1
ATOM 716 C C . SER A 1 87 ? 4.979 -8.481 -16.801 1.00 79.88 87 SER A C 1
ATOM 718 O O . SER A 1 87 ? 4.785 -8.202 -17.978 1.00 79.88 87 SER A O 1
ATOM 720 N N . GLY A 1 88 ? 4.371 -7.817 -15.813 1.00 81.88 88 GLY A N 1
ATOM 721 C CA . GLY A 1 88 ? 3.265 -6.873 -16.018 1.00 81.88 88 GLY A CA 1
ATOM 722 C C . GLY A 1 88 ? 3.645 -5.448 -16.440 1.00 81.88 88 GLY A C 1
ATOM 723 O O . GLY A 1 88 ? 2.760 -4.595 -16.483 1.00 81.88 88 GLY A O 1
ATOM 724 N N . TYR A 1 89 ? 4.918 -5.149 -16.730 1.00 85.38 89 TYR A N 1
ATOM 725 C CA . TYR A 1 89 ? 5.312 -3.812 -17.185 1.00 85.38 89 TYR A CA 1
ATOM 726 C C . TYR A 1 89 ? 5.071 -3.653 -18.698 1.00 85.38 89 TYR A C 1
ATOM 728 O O . TYR A 1 89 ? 5.600 -4.437 -19.490 1.00 85.38 89 TYR A O 1
ATOM 736 N N . PRO A 1 90 ? 4.300 -2.647 -19.142 1.00 80.69 90 PRO A N 1
ATOM 737 C CA . PRO A 1 90 ? 3.976 -2.476 -20.555 1.00 80.69 90 PRO A CA 1
ATOM 738 C C . PRO A 1 90 ? 5.195 -2.028 -21.381 1.00 80.69 90 PRO A C 1
ATOM 740 O O . PRO A 1 90 ? 5.804 -0.997 -21.108 1.00 80.69 90 PRO A O 1
ATOM 743 N N . GLN A 1 91 ? 5.515 -2.774 -22.447 1.00 75.88 91 GLN A N 1
ATOM 744 C CA . GLN A 1 91 ? 6.718 -2.559 -23.275 1.00 75.88 91 GLN A CA 1
ATOM 745 C C . GLN A 1 91 ? 6.740 -1.223 -24.042 1.00 75.88 91 GLN A C 1
ATOM 747 O O . GLN A 1 91 ? 7.813 -0.717 -24.352 1.00 75.88 91 GLN A O 1
ATOM 752 N N . ASN A 1 92 ? 5.575 -0.634 -24.334 1.00 84.31 92 ASN A N 1
ATOM 753 C CA . ASN A 1 92 ? 5.443 0.556 -25.190 1.00 84.31 92 ASN A CA 1
ATOM 754 C C . ASN A 1 92 ? 4.974 1.803 -24.427 1.00 84.31 92 ASN A C 1
ATOM 756 O O . ASN A 1 92 ? 4.301 2.662 -24.995 1.00 84.31 92 ASN A O 1
ATOM 760 N N . MET A 1 93 ? 5.273 1.890 -23.132 1.00 86.12 93 MET A N 1
ATOM 761 C CA . MET A 1 93 ? 4.796 2.977 -22.282 1.00 86.12 93 MET A CA 1
ATOM 762 C C . MET A 1 93 ? 5.928 3.932 -21.916 1.00 86.12 93 MET A C 1
ATOM 764 O O . MET A 1 93 ? 7.021 3.504 -21.545 1.00 86.12 93 MET A O 1
ATOM 768 N N . THR A 1 94 ? 5.677 5.241 -21.998 1.00 89.38 94 THR A N 1
ATOM 769 C CA . THR A 1 94 ? 6.656 6.220 -21.507 1.00 89.38 94 THR A CA 1
ATOM 770 C C . THR A 1 94 ? 6.699 6.204 -19.975 1.00 89.38 94 THR A C 1
ATOM 772 O O . THR A 1 94 ? 5.685 5.900 -19.337 1.00 89.38 94 THR A O 1
ATOM 775 N N . PRO A 1 95 ? 7.816 6.610 -19.342 1.00 85.38 95 PRO A N 1
ATOM 776 C CA . PRO A 1 95 ? 7.893 6.698 -17.881 1.00 85.38 95 PRO A CA 1
ATOM 777 C C . PRO A 1 95 ? 6.782 7.558 -17.258 1.00 85.38 95 PRO A C 1
ATOM 779 O O . PRO A 1 95 ? 6.290 7.258 -16.174 1.00 85.38 95 PRO A O 1
ATOM 782 N N . GLN A 1 96 ? 6.347 8.612 -17.956 1.00 88.94 96 GLN A N 1
ATOM 783 C CA . GLN A 1 96 ? 5.264 9.493 -17.505 1.00 88.94 96 GLN A CA 1
ATOM 784 C C . GLN A 1 96 ? 3.893 8.814 -17.574 1.00 88.94 96 GLN A C 1
ATOM 786 O O . GLN A 1 96 ? 3.074 9.006 -16.680 1.00 88.94 96 GLN A O 1
ATOM 791 N N . GLN A 1 97 ? 3.640 8.014 -18.612 1.00 92.94 97 GLN A N 1
ATOM 792 C CA . GLN A 1 97 ? 2.414 7.224 -18.721 1.00 92.94 97 GLN A CA 1
ATOM 793 C C . GLN A 1 97 ? 2.384 6.112 -17.669 1.00 92.94 97 GLN A C 1
ATOM 795 O O . GLN A 1 97 ? 1.371 5.943 -16.996 1.00 92.94 97 GLN A O 1
ATOM 800 N N . ALA A 1 98 ? 3.505 5.417 -17.460 1.00 92.88 98 ALA A N 1
ATOM 801 C CA . ALA A 1 98 ? 3.622 4.362 -16.454 1.00 92.88 98 ALA A CA 1
ATOM 802 C C . ALA A 1 98 ? 3.418 4.888 -15.022 1.00 92.88 98 ALA A C 1
ATOM 804 O O . ALA A 1 98 ? 2.944 4.156 -14.16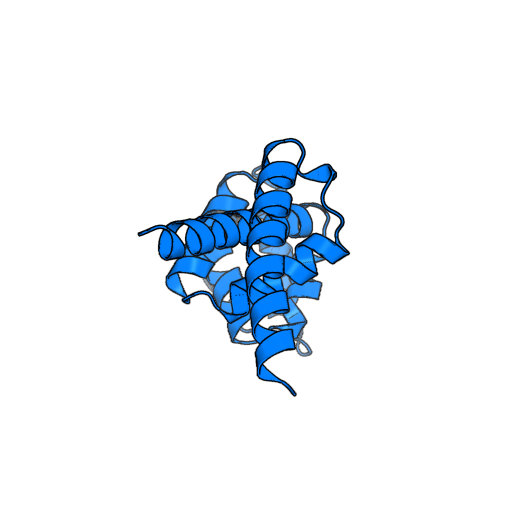0 1.00 92.88 98 ALA A O 1
ATOM 805 N N . ALA A 1 99 ? 3.733 6.164 -14.778 1.00 94.25 99 ALA A N 1
ATOM 806 C CA . ALA A 1 99 ? 3.505 6.845 -13.507 1.00 94.25 99 ALA A CA 1
ATOM 807 C C . ALA A 1 99 ? 2.057 7.334 -13.305 1.00 94.25 99 ALA A C 1
ATOM 809 O O . ALA A 1 99 ? 1.754 7.916 -12.264 1.00 94.25 99 ALA A O 1
ATOM 810 N N . GLN A 1 100 ? 1.145 7.137 -14.262 1.00 95.75 100 GLN A N 1
ATOM 811 C CA . GLN A 1 100 ? -0.259 7.485 -14.049 1.00 95.75 100 GLN A CA 1
ATOM 812 C C . GLN A 1 100 ? -0.893 6.547 -13.009 1.00 95.75 100 GLN A C 1
ATOM 814 O O . GLN A 1 100 ? -0.649 5.340 -13.063 1.00 95.75 100 GLN A O 1
ATOM 819 N N . PRO A 1 101 ? -1.765 7.044 -12.108 1.00 95.81 101 PRO A N 1
ATOM 820 C CA . PRO A 1 101 ? -2.394 6.223 -11.068 1.00 95.81 101 PRO A CA 1
ATOM 821 C C . PRO A 1 101 ? -3.063 4.957 -11.590 1.00 95.81 101 PRO A C 1
ATOM 823 O O . PRO A 1 101 ? -2.927 3.903 -10.985 1.00 95.81 101 PRO A O 1
ATOM 826 N N . GLN A 1 102 ? -3.743 5.059 -12.734 1.00 95.75 102 GLN A N 1
ATOM 827 C CA . GLN A 1 102 ? -4.435 3.940 -13.369 1.00 95.75 102 GLN A CA 1
ATOM 828 C C . GLN A 1 102 ? -3.473 2.882 -13.937 1.00 95.75 102 GLN A C 1
ATOM 830 O O . GLN A 1 102 ? -3.815 1.706 -14.000 1.00 95.75 102 GLN A O 1
ATOM 835 N N . GLN A 1 103 ? -2.279 3.276 -14.384 1.00 95.19 103 GLN A N 1
ATOM 836 C CA . GLN A 1 103 ? -1.284 2.321 -14.884 1.00 95.19 103 GLN A CA 1
ATOM 837 C C . GLN A 1 103 ? -0.567 1.646 -13.715 1.00 95.19 103 GLN A C 1
ATOM 839 O O . GLN A 1 103 ? -0.412 0.425 -13.694 1.00 95.19 103 GLN A O 1
ATOM 844 N N . LEU A 1 104 ? -0.213 2.430 -12.693 1.00 94.00 104 LEU A N 1
ATOM 845 C CA . LEU A 1 104 ? 0.334 1.918 -11.440 1.00 94.00 104 LEU A CA 1
ATOM 846 C C . LEU A 1 104 ? -0.629 0.935 -10.763 1.00 94.00 104 LEU A C 1
ATOM 848 O O . LEU A 1 104 ? -0.181 -0.105 -10.288 1.00 94.00 104 LEU A O 1
ATOM 852 N N . SER A 1 105 ? -1.937 1.221 -10.745 1.00 95.06 105 SER A N 1
ATOM 853 C CA . SER A 1 105 ? -2.944 0.343 -10.135 1.00 95.06 105 SER A CA 1
ATOM 854 C C . SER A 1 105 ? -3.037 -1.005 -10.829 1.00 95.06 105 SER A C 1
ATOM 856 O O . SER A 1 105 ? -3.012 -2.039 -10.162 1.00 95.06 105 SER A O 1
ATOM 858 N N . GLN A 1 106 ? -3.027 -1.009 -12.161 1.00 94.00 106 GLN A N 1
ATOM 859 C CA . GLN A 1 106 ? -3.049 -2.238 -12.942 1.00 94.00 106 GLN A CA 1
ATOM 860 C C . GLN A 1 106 ? -1.785 -3.065 -12.708 1.00 94.00 106 GLN A C 1
ATOM 862 O O . GLN A 1 106 ? -1.884 -4.266 -12.453 1.00 94.00 106 GLN A O 1
ATOM 867 N N . MET A 1 107 ? -0.606 -2.434 -12.729 1.00 93.06 107 MET A N 1
ATOM 868 C CA . MET A 1 107 ? 0.661 -3.118 -12.445 1.00 93.06 107 MET A CA 1
ATOM 869 C C . MET A 1 107 ? 0.690 -3.689 -11.023 1.00 93.06 107 MET A C 1
ATOM 871 O O . MET A 1 107 ? 1.047 -4.852 -10.841 1.00 93.06 107 MET A O 1
ATOM 875 N N . ALA A 1 108 ? 0.250 -2.915 -10.028 1.00 92.69 108 ALA A N 1
ATOM 876 C CA . ALA A 1 108 ? 0.153 -3.339 -8.633 1.00 92.69 108 ALA A CA 1
ATOM 877 C C . ALA A 1 108 ? -0.793 -4.528 -8.450 1.00 92.69 108 ALA A C 1
ATOM 879 O O . ALA A 1 108 ? -0.450 -5.512 -7.800 1.00 92.69 108 ALA A O 1
ATOM 880 N N . THR A 1 109 ? -1.971 -4.459 -9.063 1.00 93.25 109 THR A N 1
ATOM 881 C CA . THR A 1 109 ? -2.998 -5.501 -8.989 1.00 93.25 109 THR A CA 1
ATOM 882 C C . THR A 1 109 ? -2.549 -6.780 -9.686 1.00 93.25 109 THR A C 1
ATOM 884 O O . THR A 1 109 ? -2.793 -7.874 -9.179 1.00 93.25 109 THR A O 1
ATOM 887 N N . GLN A 1 110 ? -1.847 -6.669 -10.816 1.00 91.69 110 GLN A N 1
ATOM 888 C CA . GLN A 1 110 ? -1.234 -7.816 -11.486 1.00 91.69 110 GLN A CA 1
ATOM 889 C C . GLN A 1 110 ? -0.093 -8.413 -10.656 1.00 91.69 110 GLN A C 1
ATOM 891 O O . GLN A 1 110 ? -0.022 -9.631 -10.519 1.00 91.69 110 GLN A O 1
ATOM 896 N N . ALA A 1 111 ? 0.771 -7.579 -10.068 1.00 89.88 111 ALA A N 1
ATOM 897 C CA . ALA A 1 111 ? 1.856 -8.033 -9.200 1.00 89.88 111 ALA A CA 1
ATOM 898 C C . ALA A 1 111 ? 1.320 -8.769 -7.968 1.00 89.88 111 ALA A C 1
ATOM 900 O O . ALA A 1 111 ? 1.785 -9.863 -7.663 1.00 89.88 111 ALA A O 1
ATOM 901 N N . ALA A 1 112 ? 0.287 -8.230 -7.318 1.00 88.81 112 ALA A N 1
ATOM 902 C CA . ALA A 1 112 ? -0.360 -8.862 -6.172 1.00 88.81 112 ALA A CA 1
ATOM 903 C C . ALA A 1 112 ? -0.962 -10.238 -6.496 1.00 88.81 112 ALA A C 1
ATOM 905 O O . ALA A 1 112 ? -0.958 -11.115 -5.637 1.00 88.81 112 ALA A O 1
ATOM 906 N N . GLN A 1 113 ? -1.437 -10.445 -7.728 1.00 87.56 113 GLN A N 1
ATOM 907 C CA . GLN A 1 113 ? -2.011 -11.719 -8.169 1.00 87.56 113 GLN A CA 1
ATOM 908 C C . GLN A 1 113 ? -0.958 -12.729 -8.638 1.00 87.56 113 GLN A C 1
ATOM 910 O O . GLN A 1 113 ? -1.049 -13.909 -8.312 1.00 87.56 113 GLN A O 1
ATOM 915 N N . GLN A 1 114 ? 0.021 -12.286 -9.428 1.00 87.38 114 GLN A N 1
ATOM 916 C CA . GLN A 1 114 ? 0.985 -13.174 -10.090 1.00 87.38 114 GLN A CA 1
ATOM 917 C C . GLN A 1 114 ? 2.213 -13.457 -9.224 1.00 87.38 114 GLN A C 1
ATOM 919 O O . GLN A 1 114 ? 2.745 -14.564 -9.240 1.00 87.38 114 GLN A O 1
ATOM 924 N N . ALA A 1 115 ? 2.661 -12.461 -8.460 1.00 84.81 115 ALA A N 1
ATOM 925 C CA . ALA A 1 115 ? 3.872 -12.532 -7.656 1.00 84.81 115 ALA A CA 1
ATOM 926 C C . ALA A 1 115 ? 3.669 -11.839 -6.294 1.00 84.81 115 ALA A C 1
ATOM 928 O O . ALA A 1 115 ? 4.266 -10.791 -6.034 1.00 84.81 115 ALA A O 1
ATOM 929 N N . PRO A 1 116 ? 2.873 -12.426 -5.378 1.00 79.00 116 PRO A N 1
ATOM 930 C CA . PRO A 1 116 ? 2.599 -11.829 -4.067 1.00 79.00 116 PRO A CA 1
ATOM 931 C C . PRO A 1 116 ? 3.873 -11.552 -3.255 1.00 79.00 116 PRO A C 1
ATOM 933 O O . PRO A 1 116 ? 3.935 -10.597 -2.485 1.00 79.00 116 PRO A O 1
ATOM 936 N N . SER A 1 117 ? 4.910 -12.373 -3.441 1.00 79.12 117 SER A N 1
ATOM 937 C CA . SER A 1 117 ? 6.230 -12.186 -2.832 1.00 79.12 117 SER A CA 1
ATOM 938 C C . SER A 1 117 ? 6.981 -10.970 -3.386 1.00 79.12 117 SER A C 1
ATOM 940 O O . SER A 1 117 ? 7.749 -10.353 -2.652 1.00 79.12 117 SER A O 1
ATOM 942 N N . ALA A 1 118 ? 6.741 -10.590 -4.644 1.00 76.50 118 ALA A N 1
ATOM 943 C CA . ALA A 1 118 ? 7.388 -9.452 -5.294 1.00 76.50 118 ALA A CA 1
ATOM 944 C C . ALA A 1 118 ? 6.796 -8.103 -4.868 1.00 76.50 118 ALA A C 1
ATOM 946 O O . ALA A 1 118 ? 7.491 -7.092 -4.915 1.00 76.50 118 ALA A O 1
ATOM 947 N N . VAL A 1 119 ? 5.543 -8.085 -4.399 1.00 79.69 119 VAL A N 1
ATOM 948 C CA . VAL A 1 119 ? 4.861 -6.885 -3.882 1.00 79.69 119 VAL A CA 1
ATOM 949 C C . VAL A 1 119 ? 5.718 -6.185 -2.824 1.00 79.69 119 VAL A C 1
ATOM 951 O O . VAL A 1 119 ? 5.944 -4.983 -2.913 1.00 79.69 119 VAL A O 1
ATOM 954 N N . GLY A 1 120 ? 6.271 -6.929 -1.861 1.00 76.38 120 GLY A N 1
ATOM 955 C CA . GLY A 1 120 ? 7.116 -6.347 -0.812 1.00 76.38 120 GLY A CA 1
ATOM 956 C C . GLY A 1 120 ? 8.380 -5.671 -1.354 1.00 76.38 120 GLY A C 1
ATOM 957 O O . GLY A 1 120 ? 8.761 -4.608 -0.870 1.00 76.38 120 GLY A O 1
ATOM 958 N N . SER A 1 121 ? 8.992 -6.253 -2.387 1.00 76.62 121 SER A N 1
ATOM 959 C CA . SER A 1 121 ? 10.175 -5.691 -3.048 1.00 76.62 121 SER A CA 1
ATOM 960 C C . SER A 1 121 ? 9.832 -4.452 -3.880 1.00 76.62 121 SER A C 1
ATOM 962 O O . SER A 1 121 ? 10.562 -3.466 -3.837 1.00 76.62 121 SER A O 1
ATOM 964 N N . ILE A 1 122 ? 8.699 -4.472 -4.589 1.00 80.69 122 ILE A N 1
ATOM 965 C CA . ILE A 1 122 ? 8.227 -3.366 -5.438 1.00 80.69 122 ILE A CA 1
ATOM 966 C C . ILE A 1 122 ? 7.785 -2.158 -4.600 1.00 80.69 122 ILE A C 1
ATOM 968 O O . ILE A 1 122 ? 8.039 -1.017 -4.977 1.00 80.69 122 ILE A O 1
ATOM 972 N N . PHE A 1 123 ? 7.140 -2.392 -3.454 1.00 81.00 123 PHE A N 1
ATOM 973 C CA . PHE A 1 123 ? 6.651 -1.343 -2.553 1.00 81.00 123 PHE A CA 1
ATOM 974 C C . PHE A 1 123 ? 7.607 -1.037 -1.390 1.00 81.00 123 PHE A C 1
ATOM 976 O O . PHE A 1 123 ? 7.213 -0.369 -0.434 1.00 81.00 123 PHE A O 1
ATOM 983 N N . GLY A 1 124 ? 8.862 -1.496 -1.453 1.00 72.56 124 GLY A N 1
ATOM 984 C CA . GLY A 1 124 ? 9.836 -1.390 -0.357 1.00 72.56 124 GLY A CA 1
ATOM 985 C C . GLY A 1 124 ? 10.232 0.044 0.032 1.00 72.56 124 GLY A C 1
ATOM 986 O O . GLY A 1 124 ? 10.820 0.262 1.093 1.00 72.56 124 GLY A O 1
ATOM 987 N N . SER A 1 125 ? 9.891 1.036 -0.793 1.00 73.25 125 SER A N 1
ATOM 988 C CA . SER A 1 125 ? 10.114 2.462 -0.532 1.00 73.25 125 SER A CA 1
ATOM 989 C C . SER A 1 125 ? 9.061 3.087 0.398 1.00 73.25 125 SER A C 1
ATOM 991 O O . SER A 1 125 ? 7.926 2.625 0.494 1.00 73.25 125 SER A O 1
ATOM 993 N N . THR A 1 126 ? 9.406 4.203 1.053 1.00 69.75 126 THR A N 1
ATOM 994 C CA . THR A 1 126 ? 8.483 4.970 1.919 1.00 69.75 126 THR A CA 1
ATOM 995 C C . THR A 1 126 ? 7.175 5.350 1.212 1.00 69.75 126 THR A C 1
ATOM 997 O O . THR A 1 126 ? 6.104 5.232 1.800 1.00 69.75 126 THR A O 1
ATOM 1000 N N . GLY A 1 127 ? 7.236 5.732 -0.070 1.00 70.44 127 GLY A N 1
ATOM 1001 C CA . GLY A 1 127 ? 6.039 6.024 -0.870 1.00 70.44 127 GLY A CA 1
ATOM 1002 C C . GLY A 1 127 ? 5.194 4.781 -1.179 1.00 70.44 127 GLY A C 1
ATOM 1003 O O . GLY A 1 127 ? 3.968 4.851 -1.153 1.00 70.44 127 GLY A O 1
ATOM 1004 N N . GLY A 1 128 ? 5.831 3.626 -1.405 1.00 78.06 128 GLY A N 1
ATOM 1005 C CA . GLY A 1 128 ? 5.129 2.357 -1.612 1.00 78.06 128 GLY A CA 1
ATOM 1006 C C . GLY A 1 128 ? 4.373 1.887 -0.367 1.00 78.06 128 GLY A C 1
ATOM 1007 O O . GLY A 1 128 ? 3.245 1.410 -0.468 1.00 78.06 128 GLY A O 1
ATOM 1008 N N . LYS A 1 129 ? 4.946 2.111 0.819 1.00 82.00 129 LYS A N 1
ATOM 1009 C CA . LYS A 1 129 ? 4.329 1.782 2.114 1.00 82.00 129 LYS A CA 1
ATOM 1010 C C . LYS A 1 129 ? 3.057 2.584 2.382 1.00 82.00 129 LYS A C 1
ATOM 1012 O O . LYS A 1 129 ? 2.023 1.997 2.696 1.00 82.00 129 LYS A O 1
ATOM 1017 N N . LEU A 1 130 ? 3.104 3.904 2.187 1.00 85.06 130 LEU A N 1
ATOM 1018 C CA . LEU A 1 130 ? 1.927 4.770 2.334 1.00 85.06 130 LEU A CA 1
ATOM 1019 C C . LEU A 1 130 ? 0.817 4.400 1.345 1.00 85.06 130 LEU A C 1
ATOM 1021 O O . LEU A 1 130 ? -0.364 4.449 1.695 1.00 85.06 130 LEU A O 1
ATOM 1025 N N . ALA A 1 131 ? 1.190 3.984 0.134 1.00 87.25 131 ALA A N 1
ATOM 1026 C CA . ALA A 1 131 ? 0.230 3.523 -0.854 1.00 87.25 131 ALA A CA 1
ATOM 1027 C C . ALA A 1 131 ? -0.413 2.178 -0.474 1.00 87.25 131 ALA A C 1
ATOM 1029 O O . ALA A 1 131 ? -1.626 2.030 -0.608 1.00 87.25 131 ALA A O 1
ATOM 1030 N N . MET A 1 132 ? 0.359 1.223 0.062 1.00 89.69 132 MET A N 1
ATOM 1031 C CA . MET A 1 132 ? -0.190 -0.031 0.598 1.00 89.69 132 MET A CA 1
ATOM 1032 C C . MET A 1 132 ? -1.154 0.225 1.760 1.00 89.69 132 MET A C 1
ATOM 1034 O O . MET A 1 132 ? -2.237 -0.357 1.793 1.00 89.69 132 MET A O 1
ATOM 1038 N N . ALA A 1 133 ? -0.797 1.127 2.680 1.00 92.00 133 ALA A N 1
ATOM 1039 C CA . ALA A 1 133 ? -1.665 1.521 3.787 1.00 92.00 133 ALA A CA 1
ATOM 1040 C C . ALA A 1 133 ? -2.969 2.170 3.287 1.00 92.00 133 ALA A C 1
ATOM 1042 O O . ALA A 1 133 ? -4.048 1.820 3.761 1.00 92.00 133 ALA A O 1
ATOM 1043 N N . GLY A 1 134 ? -2.888 3.039 2.275 1.00 92.75 134 GLY A N 1
ATOM 1044 C CA . GLY A 1 134 ? -4.063 3.663 1.661 1.00 92.75 134 GLY A CA 1
ATOM 1045 C C . GLY A 1 134 ? -4.971 2.676 0.940 1.00 92.75 134 GLY A C 1
ATOM 1046 O O . GLY A 1 134 ? -6.189 2.716 1.120 1.00 92.75 134 GLY A O 1
ATOM 1047 N N . ALA A 1 135 ? -4.394 1.743 0.182 1.00 93.62 135 ALA A N 1
ATOM 1048 C CA . ALA A 1 135 ? -5.153 0.682 -0.470 1.00 93.62 135 ALA A CA 1
ATOM 1049 C C . ALA A 1 135 ? -5.832 -0.225 0.571 1.00 93.62 135 ALA A C 1
ATOM 1051 O O . ALA A 1 135 ? -7.022 -0.515 0.459 1.00 93.62 135 ALA A O 1
ATOM 1052 N N . ALA A 1 136 ? -5.117 -0.604 1.636 1.00 94.50 136 ALA A N 1
ATOM 1053 C CA . ALA A 1 136 ? -5.688 -1.358 2.746 1.00 94.50 136 ALA A CA 1
ATOM 1054 C C . ALA A 1 136 ? -6.831 -0.589 3.430 1.00 94.50 136 ALA A C 1
ATOM 1056 O O . ALA A 1 136 ? -7.886 -1.160 3.684 1.00 94.50 136 ALA A O 1
ATOM 1057 N N . ALA A 1 137 ? -6.677 0.714 3.679 1.00 94.62 137 ALA A N 1
ATOM 1058 C CA . ALA A 1 137 ? -7.702 1.521 4.341 1.00 94.62 137 ALA A CA 1
ATOM 1059 C C . ALA A 1 137 ? -8.966 1.652 3.477 1.00 94.62 137 ALA A C 1
ATOM 1061 O O . ALA A 1 137 ? -10.088 1.590 3.989 1.00 94.62 137 ALA A O 1
ATOM 1062 N N . PHE A 1 138 ? -8.794 1.771 2.158 1.00 95.25 138 PHE A N 1
ATOM 1063 C CA . PHE A 1 138 ? -9.900 1.757 1.206 1.00 95.25 138 PHE A CA 1
ATOM 1064 C C . PHE A 1 138 ? -10.643 0.413 1.219 1.00 95.25 138 PHE A C 1
ATOM 1066 O O . PHE A 1 138 ? -11.867 0.385 1.357 1.00 95.25 138 PHE A O 1
ATOM 1073 N N . LEU A 1 139 ? -9.914 -0.704 1.132 1.00 95.06 139 LEU A N 1
ATOM 1074 C CA . LEU A 1 139 ? -10.507 -2.044 1.162 1.00 95.06 139 LEU A CA 1
ATOM 1075 C C . LEU A 1 139 ? -11.208 -2.331 2.493 1.00 95.06 139 LEU A C 1
ATOM 1077 O O . LEU A 1 139 ? -12.312 -2.868 2.490 1.00 95.06 139 LEU A O 1
ATOM 1081 N N . ALA A 1 140 ? -10.616 -1.917 3.616 1.00 93.94 140 ALA A N 1
ATOM 1082 C CA . ALA A 1 140 ? -11.224 -1.999 4.941 1.00 93.94 140 ALA A CA 1
ATOM 1083 C C . ALA A 1 140 ? -12.566 -1.258 4.973 1.00 93.94 140 ALA A C 1
ATOM 1085 O O . ALA A 1 140 ? -13.585 -1.822 5.367 1.00 93.94 140 ALA A O 1
ATOM 1086 N N . SER A 1 141 ? -12.587 -0.017 4.480 1.00 92.44 141 SER A N 1
ATOM 1087 C CA . SER A 1 141 ? -13.803 0.803 4.418 1.00 92.44 141 SER A CA 1
ATOM 1088 C C . SER A 1 141 ? -14.889 0.147 3.558 1.00 92.44 141 SER A C 1
ATOM 1090 O O . SER A 1 141 ? -16.063 0.124 3.938 1.00 92.44 141 SER A O 1
ATOM 1092 N N . LYS A 1 142 ? -14.506 -0.444 2.421 1.00 91.12 142 LYS A N 1
ATOM 1093 C CA . LYS A 1 142 ? -15.425 -1.163 1.529 1.00 91.12 142 LYS A CA 1
ATOM 1094 C C . LYS A 1 142 ? -15.972 -2.441 2.168 1.00 91.12 142 LYS A C 1
ATOM 1096 O O . LYS A 1 142 ? -17.175 -2.681 2.114 1.00 91.12 142 LYS A O 1
ATOM 1101 N N . PHE A 1 143 ? -15.116 -3.222 2.822 1.00 90.75 143 PHE A N 1
ATOM 1102 C CA . PHE A 1 143 ? -15.494 -4.448 3.525 1.00 90.75 143 PHE A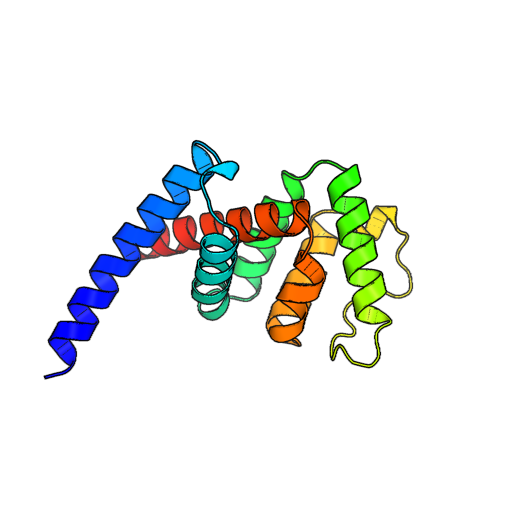 CA 1
ATOM 1103 C C . PHE A 1 143 ? -16.451 -4.188 4.697 1.00 90.75 143 PHE A C 1
ATOM 1105 O O . PHE A 1 143 ? -17.383 -4.960 4.919 1.00 90.75 143 PHE A O 1
ATOM 1112 N N . LEU A 1 144 ? -16.252 -3.088 5.430 1.00 90.12 144 LEU A N 1
ATOM 1113 C CA . LEU A 1 144 ? -17.163 -2.645 6.489 1.00 90.12 144 LEU A CA 1
ATOM 1114 C C . LEU A 1 144 ? -18.506 -2.177 5.916 1.00 90.12 144 LEU A C 1
ATOM 1116 O O . LEU A 1 144 ? -19.558 -2.522 6.447 1.00 90.12 144 LEU A O 1
ATOM 1120 N N . SER A 1 145 ? -18.480 -1.440 4.802 1.00 88.62 145 SER A N 1
ATOM 1121 C CA . SER A 1 145 ? -19.699 -0.961 4.135 1.00 88.62 145 SER A CA 1
ATOM 1122 C C . SER A 1 145 ? -20.565 -2.116 3.625 1.00 88.62 145 SER A C 1
ATOM 1124 O O . SER A 1 145 ? -21.776 -2.094 3.804 1.00 88.62 145 SER A O 1
ATOM 1126 N N . ASN A 1 146 ? -19.946 -3.153 3.054 1.00 85.25 146 ASN A N 1
ATOM 1127 C CA . ASN A 1 146 ? -20.647 -4.322 2.517 1.00 85.25 146 ASN A CA 1
ATOM 1128 C C . ASN A 1 146 ? -21.239 -5.253 3.596 1.00 85.25 146 ASN A C 1
ATOM 1130 O O . ASN A 1 146 ? -21.989 -6.159 3.264 1.00 85.25 146 ASN A O 1
ATOM 1134 N N . GLN A 1 147 ? -20.878 -5.074 4.871 1.00 76.50 147 GLN A N 1
ATOM 1135 C CA . GLN A 1 147 ? -21.436 -5.845 5.993 1.00 76.50 147 GLN A CA 1
ATOM 1136 C C . GLN A 1 147 ? -22.556 -5.117 6.738 1.00 76.50 147 GLN A C 1
ATOM 1138 O O . GLN A 1 147 ? -23.284 -5.746 7.500 1.00 76.50 147 GLN A O 1
ATOM 1143 N N . ASN A 1 148 ? -22.684 -3.806 6.530 1.00 69.69 148 ASN A N 1
ATOM 1144 C CA . ASN A 1 148 ? -23.712 -2.972 7.152 1.00 69.69 148 ASN A CA 1
ATOM 1145 C C . ASN A 1 148 ? -24.936 -2.743 6.240 1.00 69.69 148 ASN A C 1
ATOM 1147 O O . ASN A 1 148 ? -25.819 -1.970 6.613 1.00 69.69 148 ASN A O 1
ATOM 1151 N N . GLY A 1 149 ? -24.972 -3.366 5.057 1.00 54.78 149 GLY A N 1
ATOM 1152 C CA . GLY A 1 149 ? -26.093 -3.343 4.108 1.00 54.78 149 GLY A CA 1
ATOM 1153 C C . GLY A 1 149 ? -26.669 -4.733 3.903 1.00 54.78 149 GLY A C 1
ATOM 1154 O O . GLY A 1 149 ? -27.897 -4.811 3.688 1.00 54.78 149 GLY A O 1
#

Secondary structure (DSSP, 8-state):
-HHHHHHHHHHHHHHHHHHHHHHHHH-GGGS-HHHHHHHHHHHHTTS-HHHHHHHHHHHHHTS-HHHHHHHHHHHHHHHH-TTS----S-TT--HHHHTSHHHHHHHHHHHHHH-HHHHHHHT-SHHHHHHHHHHHHHHHHHHHHTT--